Protein AF-A0AAW6KF10-F1 (afdb_monomer_lite)

Foldseek 3Di:
DPPPPDDDDDDDDDPLPAQEDEEQDDDDPVVVVVCVVSNYYYHHDHDD

Sequence (48 aa):
HSKFGKSTLLTYAPFDRLHAIVTSQALDEEYHEYCKERNIEIHLAKHV

Radius of gyration: 14.39 Å; chains: 1; bounding box: 29×16×39 Å

Structure (mmCIF, N/CA/C/O backbone):
data_AF-A0AAW6KF10-F1
#
_entry.id   AF-A0AAW6KF10-F1
#
loop_
_atom_site.group_PDB
_atom_site.id
_atom_site.type_symbol
_atom_site.label_atom_id
_atom_site.label_alt_id
_atom_site.label_comp_id
_atom_site.label_asym_id
_atom_site.label_entity_id
_atom_site.label_seq_id
_atom_site.pdbx_PDB_ins_code
_atom_site.Cartn_x
_atom_site.Cartn_y
_atom_site.Cartn_z
_atom_site.occupancy
_atom_site.B_iso_or_equiv
_atom_site.auth_seq_id
_atom_site.auth_comp_id
_atom_site.auth_asym_id
_atom_site.auth_atom_id
_atom_site.pdbx_PDB_model_num
ATOM 1 N N . HIS A 1 1 ? 5.867 4.902 -31.926 1.00 47.34 1 HIS A N 1
ATOM 2 C CA . HIS A 1 1 ? 7.101 4.278 -31.406 1.00 47.34 1 HIS A CA 1
ATOM 3 C C . HIS A 1 1 ? 6.951 4.022 -29.907 1.00 47.34 1 HIS A C 1
ATOM 5 O O . HIS A 1 1 ? 6.889 4.983 -29.152 1.00 47.34 1 HIS A O 1
ATOM 11 N N . SER A 1 2 ? 6.830 2.757 -29.472 1.00 58.12 2 SER A N 1
ATOM 1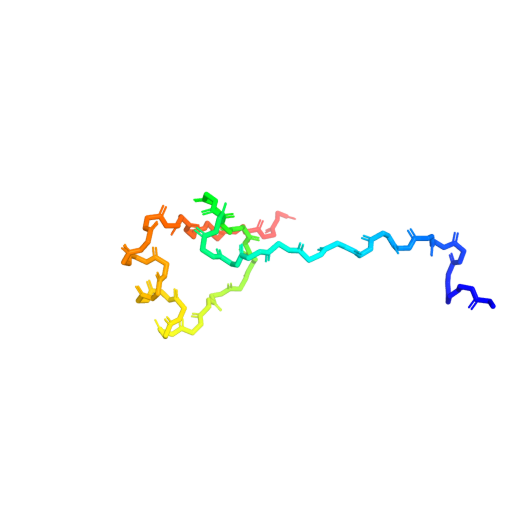2 C CA . SER A 1 2 ? 6.981 2.411 -28.045 1.00 58.12 2 SER A CA 1
ATOM 13 C C . SER A 1 2 ? 8.410 2.760 -27.637 1.00 58.12 2 SER A C 1
ATOM 15 O O . SER A 1 2 ? 9.345 2.421 -28.363 1.00 58.12 2 SER A O 1
ATOM 17 N N . LYS A 1 3 ? 8.575 3.449 -26.504 1.00 59.03 3 LYS A N 1
ATOM 18 C CA . LYS A 1 3 ? 9.839 4.068 -26.078 1.00 59.03 3 LYS A CA 1
ATOM 19 C C . LYS A 1 3 ? 11.010 3.071 -25.961 1.00 59.03 3 LYS A C 1
ATOM 21 O O . LYS A 1 3 ? 12.144 3.519 -25.931 1.00 59.03 3 LYS A O 1
ATOM 26 N N . PHE A 1 4 ? 10.755 1.752 -25.968 1.00 69.81 4 PHE A N 1
ATOM 27 C CA . PHE A 1 4 ? 11.782 0.694 -25.928 1.00 69.81 4 PHE A CA 1
ATOM 28 C C . PHE A 1 4 ? 11.395 -0.621 -26.639 1.00 69.81 4 PHE A C 1
ATOM 30 O O . PHE A 1 4 ? 11.904 -1.679 -26.282 1.00 69.81 4 PHE A O 1
ATOM 37 N N . GLY A 1 5 ? 10.444 -0.616 -27.581 1.00 60.12 5 GLY A N 1
ATOM 38 C CA . GLY A 1 5 ? 9.969 -1.869 -28.203 1.00 60.12 5 GLY A CA 1
ATOM 39 C C . GLY A 1 5 ? 9.260 -2.830 -27.232 1.00 60.12 5 GLY A C 1
ATOM 40 O O . GLY A 1 5 ? 9.013 -3.984 -27.566 1.00 60.12 5 GLY A O 1
ATOM 41 N N . LYS A 1 6 ? 8.916 -2.354 -26.030 1.00 69.06 6 LYS A N 1
ATOM 42 C CA . LYS A 1 6 ? 8.142 -3.086 -25.027 1.00 69.06 6 LYS A CA 1
ATOM 43 C C . LYS A 1 6 ? 6.701 -2.593 -25.065 1.00 69.06 6 LYS A C 1
ATOM 45 O O . LYS A 1 6 ? 6.455 -1.388 -24.976 1.00 69.06 6 LYS A O 1
ATOM 50 N N . SER A 1 7 ? 5.756 -3.506 -25.230 1.00 72.56 7 SER A N 1
ATOM 51 C CA . SER A 1 7 ? 4.338 -3.217 -25.026 1.00 72.56 7 SER A CA 1
ATOM 52 C C . SER A 1 7 ? 4.066 -3.278 -23.528 1.00 72.56 7 SER A C 1
ATOM 54 O O . SER A 1 7 ? 4.282 -4.320 -22.914 1.00 72.56 7 SER A O 1
ATOM 56 N N . THR A 1 8 ? 3.625 -2.175 -22.931 1.00 75.69 8 THR A N 1
ATOM 57 C CA . THR A 1 8 ? 3.141 -2.188 -21.547 1.00 75.69 8 THR A CA 1
ATOM 58 C C . THR A 1 8 ? 1.641 -2.423 -21.586 1.00 75.69 8 THR A C 1
ATOM 60 O O . THR A 1 8 ? 0.903 -1.589 -22.109 1.00 75.69 8 THR A O 1
ATOM 63 N N . LEU A 1 9 ? 1.188 -3.551 -21.044 1.00 75.50 9 LEU A N 1
ATOM 64 C CA . LEU A 1 9 ? -0.226 -3.759 -20.768 1.00 75.50 9 LEU A CA 1
ATOM 65 C C . LEU A 1 9 ? -0.547 -3.070 -19.440 1.00 75.50 9 LEU A C 1
ATOM 67 O O . LEU A 1 9 ? -0.075 -3.496 -18.390 1.00 75.50 9 LEU A O 1
ATOM 71 N N . LEU A 1 10 ? -1.308 -1.980 -19.503 1.00 80.69 10 LEU A N 1
ATOM 72 C CA . LEU A 1 10 ? -1.817 -1.282 -18.328 1.00 80.69 10 LEU A CA 1
ATOM 73 C C . L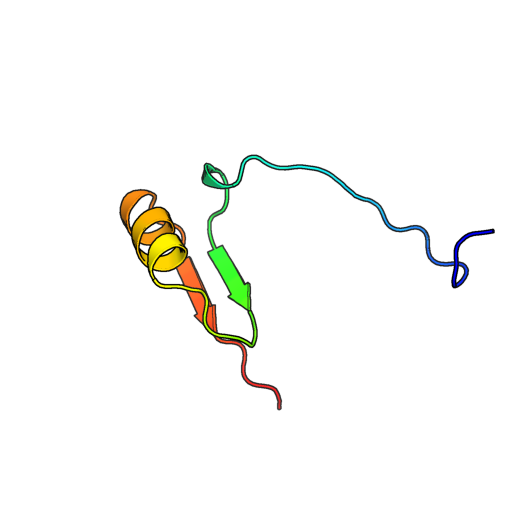EU A 1 10 ? -3.282 -1.660 -18.150 1.00 80.69 10 LEU A C 1
ATOM 75 O O . LEU A 1 10 ? -4.110 -1.385 -19.016 1.00 80.69 10 LEU A O 1
AT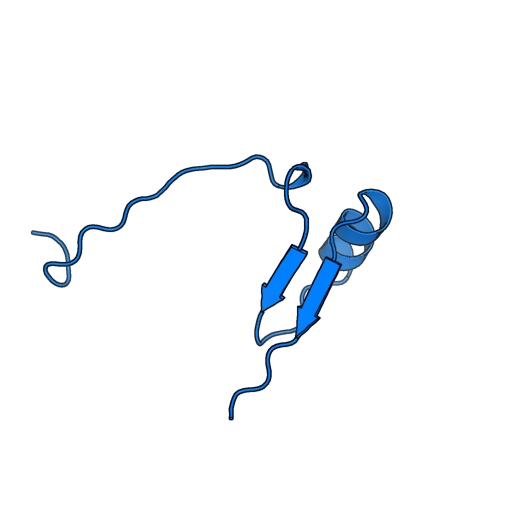OM 79 N N . THR A 1 11 ? -3.595 -2.285 -17.023 1.00 79.62 11 THR A N 1
ATOM 80 C CA . THR A 1 11 ? -4.967 -2.565 -16.605 1.00 79.62 11 THR A CA 1
ATOM 81 C C . THR A 1 11 ? -5.184 -1.979 -15.225 1.00 79.62 11 THR A C 1
ATOM 83 O O . THR A 1 11 ? -4.329 -2.112 -14.353 1.00 79.62 11 THR A O 1
ATOM 86 N N . TYR A 1 12 ? -6.333 -1.346 -15.027 1.00 85.12 12 TYR A N 1
ATOM 87 C CA . TYR A 1 12 ? -6.709 -0.784 -13.739 1.00 85.12 12 TYR A CA 1
ATOM 88 C C . TYR A 1 12 ? -7.465 -1.830 -12.926 1.00 85.12 12 TYR A C 1
ATOM 90 O O . TYR A 1 12 ? -8.374 -2.485 -13.438 1.00 85.12 12 TYR A O 1
ATOM 98 N N . ALA A 1 13 ? -7.107 -1.958 -11.654 1.00 85.50 13 ALA A N 1
ATOM 99 C CA . ALA A 1 13 ? -7.873 -2.698 -10.668 1.00 85.50 13 ALA A CA 1
ATOM 100 C C . ALA A 1 13 ? -8.234 -1.742 -9.522 1.00 85.50 13 ALA A C 1
ATOM 102 O O . ALA A 1 13 ? -7.391 -0.926 -9.140 1.00 85.50 13 ALA A O 1
ATOM 103 N N . PRO A 1 14 ? -9.459 -1.822 -8.976 1.00 91.62 14 PRO A N 1
ATOM 104 C CA . PRO A 1 14 ? -9.784 -1.163 -7.719 1.00 91.62 14 PRO A CA 1
ATOM 105 C C . PRO A 1 14 ? -8.784 -1.570 -6.632 1.00 91.62 14 PRO A C 1
ATOM 107 O O . PRO A 1 14 ? -8.457 -2.749 -6.493 1.00 91.62 14 PRO A O 1
ATOM 110 N N . PHE A 1 15 ? -8.272 -0.586 -5.897 1.00 91.38 15 PHE A N 1
ATOM 111 C CA . PHE A 1 15 ? -7.195 -0.791 -4.926 1.00 91.38 15 PHE A CA 1
ATOM 112 C C . PHE A 1 15 ? -7.628 -1.678 -3.748 1.00 91.38 15 PHE A C 1
ATOM 114 O O . PHE A 1 15 ? -6.853 -2.491 -3.258 1.00 91.38 15 PHE A O 1
ATOM 121 N N . ASP A 1 16 ? -8.902 -1.599 -3.369 1.00 93.00 16 ASP A N 1
ATOM 122 C CA . ASP A 1 16 ? -9.545 -2.414 -2.333 1.00 93.00 16 ASP A CA 1
ATOM 123 C C . ASP A 1 16 ? -9.689 -3.905 -2.685 1.00 93.00 16 ASP A C 1
ATOM 125 O O . ASP A 1 16 ? -10.102 -4.696 -1.841 1.00 93.00 16 ASP A O 1
ATOM 129 N N . ARG A 1 17 ? -9.349 -4.311 -3.914 1.00 93.31 17 ARG A N 1
ATOM 130 C CA . ARG A 1 17 ? -9.345 -5.721 -4.345 1.00 93.31 17 ARG A CA 1
ATOM 131 C C . ARG A 1 17 ? -7.974 -6.381 -4.255 1.00 93.31 17 ARG A C 1
ATOM 133 O O . ARG A 1 17 ? -7.825 -7.540 -4.652 1.00 93.31 17 ARG A O 1
ATOM 140 N N . LEU A 1 18 ? -6.959 -5.651 -3.805 1.00 93.31 18 LEU A N 1
ATOM 141 C CA . LEU A 1 18 ? -5.637 -6.220 -3.597 1.00 93.31 18 LEU A CA 1
ATOM 142 C C . LEU A 1 18 ? -5.644 -7.129 -2.369 1.00 93.31 18 LEU A C 1
ATOM 144 O O . LEU A 1 18 ? -6.250 -6.816 -1.356 1.00 93.31 18 LEU A O 1
ATOM 148 N N . HIS A 1 19 ? -4.928 -8.245 -2.461 1.00 96.12 19 HIS A N 1
ATOM 149 C CA . HIS A 1 19 ? -4.647 -9.092 -1.299 1.00 96.12 19 HIS A CA 1
ATOM 150 C C . HIS A 1 19 ? -3.357 -8.639 -0.610 1.00 96.12 19 HIS A C 1
ATOM 152 O O . HIS A 1 19 ? -3.265 -8.637 0.611 1.00 96.12 19 HIS A O 1
ATOM 158 N N . ALA A 1 20 ? -2.360 -8.243 -1.406 1.00 96.25 20 ALA A N 1
ATOM 159 C CA . ALA A 1 20 ? -1.053 -7.849 -0.919 1.00 96.25 20 ALA A CA 1
ATOM 160 C C . ALA A 1 20 ? -0.364 -6.854 -1.863 1.00 96.25 20 ALA A C 1
ATOM 162 O O . ALA A 1 20 ? -0.546 -6.900 -3.083 1.00 96.25 20 ALA A O 1
ATOM 163 N N . ILE A 1 21 ? 0.478 -6.002 -1.285 1.00 94.81 21 ILE A N 1
ATOM 164 C CA . ILE A 1 21 ? 1.401 -5.090 -1.955 1.00 94.81 21 ILE A CA 1
ATOM 165 C C . ILE A 1 21 ? 2.818 -5.524 -1.591 1.00 94.81 21 ILE A C 1
ATOM 167 O O . ILE A 1 21 ? 3.145 -5.684 -0.418 1.00 94.81 21 ILE A O 1
ATOM 171 N N . VAL A 1 22 ? 3.676 -5.681 -2.598 1.00 95.00 22 VAL A N 1
ATOM 172 C CA . VAL A 1 22 ? 5.105 -5.942 -2.406 1.00 95.00 22 VAL A CA 1
ATOM 173 C C . VAL A 1 22 ? 5.878 -4.753 -2.956 1.00 95.00 22 VAL A C 1
ATOM 175 O O . VAL A 1 22 ? 5.770 -4.432 -4.138 1.00 95.00 22 VAL A O 1
ATOM 178 N N . THR A 1 23 ? 6.646 -4.088 -2.102 1.00 94.19 23 THR A N 1
ATOM 179 C CA . THR A 1 23 ? 7.383 -2.865 -2.447 1.00 94.19 23 THR A CA 1
ATOM 180 C C . THR A 1 23 ? 8.748 -2.870 -1.771 1.00 94.19 23 THR A C 1
ATOM 182 O O . THR A 1 23 ? 8.906 -3.449 -0.704 1.00 94.19 23 THR A O 1
ATOM 185 N N . SER A 1 24 ? 9.760 -2.246 -2.374 1.00 95.38 24 SER A N 1
ATOM 186 C CA . SER A 1 24 ? 11.070 -2.064 -1.729 1.00 95.38 24 SER A CA 1
ATOM 187 C C . SER A 1 24 ? 11.163 -0.793 -0.883 1.00 95.38 24 SER A C 1
ATOM 189 O O . SER A 1 24 ? 12.158 -0.583 -0.190 1.00 95.38 24 SER A O 1
ATOM 191 N N . GLN A 1 25 ? 10.129 0.048 -0.917 1.00 93.25 25 GLN A N 1
ATOM 192 C CA . GLN A 1 25 ? 10.040 1.289 -0.154 1.00 93.25 25 GLN A CA 1
ATOM 193 C C . GLN A 1 25 ? 8.840 1.252 0.781 1.00 93.25 25 GLN A C 1
ATOM 195 O O . GLN A 1 25 ? 7.793 0.705 0.431 1.00 93.25 25 GLN A O 1
ATOM 200 N N . ALA A 1 26 ? 8.998 1.854 1.959 1.00 92.44 26 ALA A N 1
ATOM 201 C CA . ALA A 1 26 ? 7.885 2.061 2.871 1.00 92.44 26 ALA A CA 1
ATOM 202 C C . ALA A 1 26 ? 6.824 2.950 2.207 1.00 92.44 26 ALA A C 1
ATOM 204 O O . ALA A 1 26 ? 7.161 3.883 1.479 1.00 92.44 26 ALA A O 1
ATOM 205 N N . LEU A 1 27 ? 5.556 2.628 2.450 1.00 93.38 27 LEU A N 1
ATOM 206 C CA . LEU A 1 27 ? 4.435 3.473 2.051 1.00 93.38 27 LEU A CA 1
ATOM 207 C C . LEU A 1 27 ? 4.176 4.537 3.122 1.00 93.38 27 LEU A C 1
ATOM 209 O O . LEU A 1 27 ? 4.614 4.398 4.265 1.00 93.38 27 LEU A O 1
ATOM 213 N N . ASP A 1 28 ? 3.428 5.576 2.774 1.00 96.62 28 ASP A N 1
ATOM 214 C CA . ASP A 1 28 ? 3.019 6.580 3.754 1.00 96.62 28 ASP A CA 1
ATOM 215 C C . ASP A 1 28 ? 2.003 6.000 4.758 1.00 96.62 28 ASP A C 1
ATOM 217 O O . ASP A 1 28 ? 1.410 4.936 4.540 1.00 96.62 28 ASP A O 1
ATOM 221 N N . GLU A 1 29 ? 1.805 6.688 5.882 1.00 96.25 29 GLU A N 1
ATOM 222 C CA . GLU A 1 29 ? 0.927 6.239 6.975 1.00 96.25 29 GLU A CA 1
ATOM 223 C C . GLU A 1 29 ? -0.528 6.041 6.519 1.00 96.25 29 GLU A C 1
ATOM 225 O O . GLU A 1 29 ? -1.127 5.013 6.825 1.00 96.25 29 GLU A O 1
ATOM 230 N N . GLU A 1 30 ? -1.051 6.937 5.676 1.00 97.00 30 GLU A N 1
ATOM 231 C CA . GLU A 1 30 ? -2.406 6.839 5.107 1.00 97.00 30 GLU A CA 1
ATOM 232 C C . GLU A 1 30 ? -2.633 5.504 4.371 1.00 97.00 30 GLU A C 1
ATOM 234 O O . GLU A 1 30 ? -3.681 4.868 4.506 1.00 97.00 30 GLU A O 1
ATOM 239 N N . TYR A 1 31 ? -1.626 5.017 3.636 1.00 94.94 31 TYR A N 1
ATOM 240 C CA . TYR A 1 31 ? -1.714 3.726 2.952 1.00 94.94 31 TYR A CA 1
ATOM 241 C C . TYR A 1 31 ? -1.691 2.558 3.933 1.00 94.94 31 TYR A C 1
ATOM 243 O O . TYR A 1 31 ? -2.376 1.561 3.700 1.00 94.94 31 TYR A O 1
ATOM 251 N N . HIS A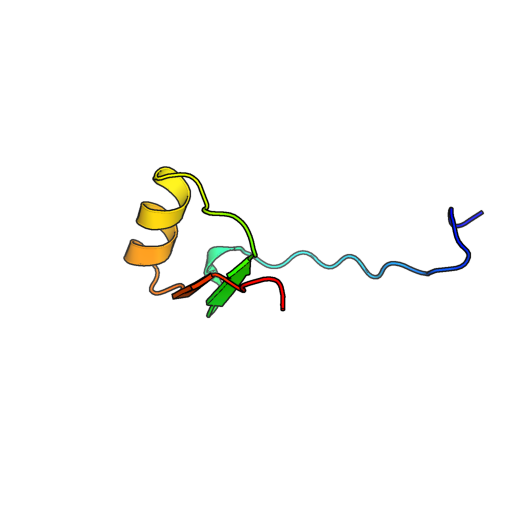 1 32 ? -0.936 2.666 5.026 1.00 95.31 32 HIS A N 1
ATOM 252 C CA . HIS A 1 32 ? -0.919 1.640 6.065 1.00 95.31 32 HIS A CA 1
ATOM 253 C C . HIS A 1 32 ? -2.277 1.532 6.759 1.00 95.31 32 HIS A C 1
ATOM 255 O O . HIS A 1 32 ? -2.769 0.418 6.948 1.00 95.31 32 HIS A O 1
ATOM 261 N N . GLU A 1 33 ? -2.905 2.661 7.087 1.00 97.31 33 GLU A N 1
ATOM 262 C CA . GLU A 1 33 ? -4.251 2.696 7.665 1.00 97.31 33 GLU A CA 1
ATOM 263 C C . GLU A 1 33 ? -5.279 2.093 6.703 1.00 97.31 33 GLU A C 1
ATOM 265 O O . GLU A 1 33 ? -5.977 1.138 7.057 1.00 97.31 33 GLU A O 1
ATOM 270 N N . TYR A 1 34 ? -5.294 2.561 5.452 1.00 97.00 34 TYR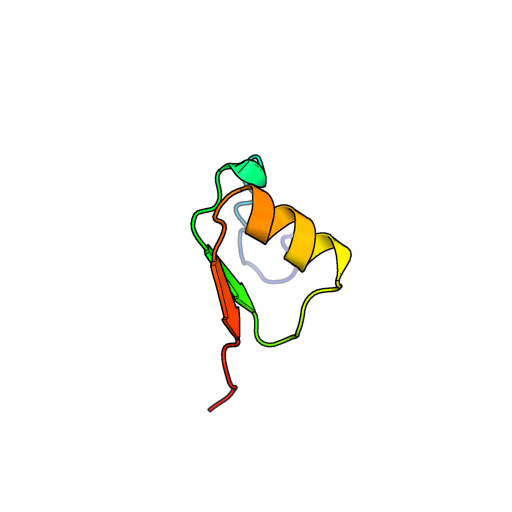 A N 1
ATOM 271 C CA . TYR A 1 34 ? -6.220 2.078 4.430 1.00 97.00 34 TYR A CA 1
ATOM 272 C C . TYR A 1 34 ? -6.102 0.566 4.194 1.00 97.00 34 TYR A C 1
ATOM 274 O O . TYR A 1 34 ? -7.117 -0.138 4.111 1.00 97.00 34 TYR A O 1
ATOM 282 N N . CYS A 1 35 ? -4.866 0.064 4.082 1.00 96.50 35 CYS A N 1
ATOM 283 C CA . CYS A 1 35 ? -4.583 -1.352 3.860 1.00 96.50 35 CYS A CA 1
ATOM 284 C C . CYS A 1 35 ? -4.964 -2.194 5.081 1.00 96.50 35 CYS A C 1
ATOM 286 O O . CYS A 1 35 ? -5.571 -3.255 4.924 1.00 96.50 35 CYS A O 1
ATOM 288 N N . LYS A 1 36 ? -4.696 -1.700 6.296 1.00 96.00 36 LYS A N 1
ATOM 289 C CA . LYS A 1 36 ? -5.069 -2.373 7.546 1.00 96.00 36 LYS A CA 1
ATOM 290 C C . LYS A 1 36 ? -6.582 -2.533 7.682 1.00 96.00 36 LYS A C 1
ATOM 292 O O . LYS A 1 36 ? -7.040 -3.622 8.013 1.00 96.00 36 LYS A O 1
ATOM 297 N N . GLU A 1 37 ? -7.361 -1.491 7.395 1.00 97.50 37 GLU A N 1
ATOM 298 C CA . GLU A 1 37 ? -8.832 -1.549 7.441 1.00 97.50 37 GLU A CA 1
ATOM 299 C C . GLU A 1 37 ? -9.427 -2.583 6.475 1.00 97.50 37 GLU A C 1
ATOM 301 O O . GLU A 1 37 ? -10.497 -3.137 6.731 1.00 97.50 37 GLU A O 1
ATOM 306 N N . ARG A 1 38 ? -8.744 -2.834 5.353 1.00 96.50 38 ARG A N 1
ATOM 307 C CA . ARG A 1 38 ? -9.229 -3.679 4.249 1.00 96.50 38 ARG A CA 1
ATOM 308 C C . ARG A 1 38 ? -8.542 -5.039 4.164 1.00 96.50 38 ARG A C 1
ATOM 310 O O . ARG A 1 38 ? -8.834 -5.793 3.243 1.00 96.50 38 ARG A O 1
ATOM 317 N N . ASN A 1 39 ? -7.694 -5.380 5.135 1.00 96.75 39 ASN A N 1
ATOM 318 C CA . ASN A 1 39 ? -6.906 -6.618 5.159 1.00 96.75 39 ASN A CA 1
ATOM 319 C C . ASN A 1 39 ? -6.022 -6.800 3.911 1.00 96.75 39 ASN A C 1
ATOM 321 O O . ASN A 1 39 ? -5.895 -7.905 3.388 1.00 96.75 39 ASN A O 1
ATOM 325 N N . ILE A 1 40 ? -5.415 -5.709 3.443 1.00 97.81 40 ILE A N 1
ATOM 326 C CA . ILE A 1 40 ? -4.412 -5.730 2.378 1.00 97.81 40 ILE A CA 1
ATOM 327 C C . ILE A 1 40 ? -3.037 -5.833 3.037 1.00 97.81 40 ILE A C 1
ATOM 329 O O . ILE A 1 40 ? -2.653 -4.979 3.838 1.00 97.81 40 ILE A O 1
ATOM 333 N N . GLU A 1 41 ? -2.281 -6.874 2.710 1.00 97.38 41 GLU A N 1
ATOM 334 C CA . GLU A 1 41 ? -0.951 -7.083 3.281 1.00 97.38 41 GLU A CA 1
ATOM 335 C C . GLU A 1 41 ? 0.092 -6.158 2.637 1.00 97.38 41 GLU A C 1
ATOM 337 O O . GLU A 1 41 ? 0.059 -5.918 1.432 1.00 97.38 41 GLU A O 1
ATOM 342 N N . ILE A 1 42 ? 1.063 -5.671 3.413 1.00 95.88 42 ILE A N 1
ATOM 343 C CA . ILE A 1 42 ? 2.197 -4.891 2.895 1.00 95.88 42 ILE A CA 1
ATOM 344 C C . ILE A 1 42 ? 3.489 -5.645 3.211 1.00 95.88 42 ILE A C 1
ATOM 346 O O . ILE A 1 42 ? 3.822 -5.864 4.375 1.00 95.88 42 ILE A O 1
ATOM 350 N N . HIS A 1 43 ? 4.237 -6.007 2.168 1.00 95.81 43 HIS A N 1
ATOM 351 C CA . HIS A 1 43 ? 5.503 -6.734 2.260 1.00 95.81 43 HIS A CA 1
ATOM 352 C C . HIS A 1 43 ? 6.659 -5.875 1.745 1.00 95.81 43 HIS A C 1
ATOM 354 O O . HIS A 1 43 ? 6.659 -5.444 0.588 1.00 95.81 43 HIS A O 1
ATOM 360 N N . LEU A 1 44 ? 7.678 -5.668 2.583 1.00 94.69 44 LEU A N 1
ATOM 361 C CA . LEU A 1 44 ? 8.914 -4.997 2.179 1.00 94.69 44 LEU A CA 1
ATOM 362 C C . LEU A 1 44 ? 9.885 -5.987 1.526 1.00 94.69 44 LEU A C 1
ATOM 364 O O . LEU A 1 44 ? 10.447 -6.860 2.190 1.00 94.69 44 LEU A O 1
ATOM 368 N N . ALA A 1 45 ? 10.122 -5.822 0.228 1.00 92.69 45 ALA A N 1
ATOM 369 C CA . ALA A 1 45 ? 11.140 -6.563 -0.500 1.00 92.69 45 ALA A CA 1
ATOM 370 C C . ALA A 1 45 ? 12.512 -5.904 -0.308 1.00 92.69 45 ALA A C 1
ATOM 372 O O . ALA A 1 45 ? 12.722 -4.748 -0.673 1.00 92.69 45 ALA A O 1
ATOM 373 N N . LYS A 1 46 ? 13.475 -6.648 0.240 1.00 85.19 46 LYS A N 1
ATOM 374 C CA . LYS A 1 46 ? 14.872 -6.201 0.290 1.00 85.19 46 LYS A CA 1
ATOM 375 C C . LYS A 1 46 ? 15.526 -6.452 -1.066 1.00 85.19 46 LYS A C 1
ATOM 377 O O . LYS A 1 46 ? 15.359 -7.527 -1.637 1.00 85.19 46 LYS A O 1
ATOM 382 N N . HIS A 1 47 ? 16.283 -5.478 -1.562 1.00 74.50 47 HIS A N 1
ATOM 383 C CA . HIS A 1 47 ? 17.214 -5.734 -2.657 1.00 74.50 47 HIS A CA 1
ATOM 384 C C . HIS A 1 47 ? 18.309 -6.677 -2.138 1.00 74.50 47 HIS A C 1
ATOM 386 O O . HIS A 1 47 ? 18.905 -6.398 -1.096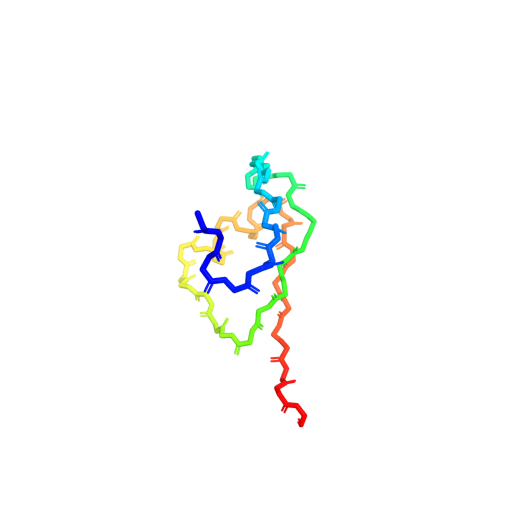 1.00 74.50 47 HIS A O 1
ATOM 392 N N . VAL A 1 48 ? 18.491 -7.809 -2.822 1.00 62.22 48 VAL A N 1
ATOM 393 C CA . VAL A 1 48 ? 19.569 -8.780 -2.574 1.00 62.22 48 VAL A CA 1
ATOM 394 C C . VAL A 1 48 ? 20.793 -8.372 -3.377 1.00 62.22 48 VAL A C 1
ATOM 396 O O . VAL A 1 48 ? 20.594 -7.980 -4.551 1.00 62.22 48 VAL A O 1
#

Secondary structure (DSSP, 8-state):
--TTS---------GGG-SEEEESSPPPHHHHHHHHHHT-EEEEPPP-

pLDDT: mean 87.2, std 13.0, range [47.34, 97.81]

Organism: NCBI:txid1648923